Protein AF-A0A2N0QH46-F1 (afdb_monomer_lite)

Foldseek 3Di:
DADWDPVVVQQFFKWKDFPRDIAGDRGPVSVVVVCVVCVVVVGNDMDIDRPDGPDPPVPDDPLRVCVVVVVDPDSDDDPVVPDDDDDDDDDCVDPVNVVVVVVVVVVVVVVVPDDD

pLDDT: mean 77.18, std 13.07, range [41.28, 93.38]

Structure (mmCIF, N/CA/C/O backbone):
data_AF-A0A2N0QH46-F1
#
_entry.id   AF-A0A2N0QH46-F1
#
loop_
_atom_site.group_PDB
_atom_site.id
_atom_site.type_symbol
_atom_site.label_atom_id
_atom_site.label_alt_id
_atom_site.label_comp_id
_atom_site.label_asym_id
_atom_site.label_entity_id
_atom_site.label_seq_id
_atom_site.pdbx_PDB_ins_code
_atom_site.Cartn_x
_atom_site.Cartn_y
_atom_site.Cartn_z
_atom_site.occupancy
_atom_site.B_iso_or_equiv
_atom_site.auth_seq_id
_atom_site.auth_comp_id
_atom_site.auth_asym_id
_atom_site.auth_atom_id
_atom_site.pdbx_PDB_model_num
ATOM 1 N N . MET A 1 1 ? 17.276 -7.454 -22.228 1.00 41.28 1 MET A N 1
ATOM 2 C CA . MET A 1 1 ? 17.115 -6.523 -21.090 1.00 41.28 1 MET A CA 1
ATOM 3 C C . MET A 1 1 ? 15.893 -6.954 -20.296 1.00 41.28 1 MET A C 1
ATOM 5 O O . MET A 1 1 ? 14.842 -7.123 -20.900 1.00 41.28 1 MET A O 1
ATOM 9 N N . TYR A 1 2 ? 16.043 -7.204 -18.994 1.00 57.88 2 TYR A N 1
ATOM 10 C CA . TYR A 1 2 ? 14.919 -7.455 -18.086 1.00 57.88 2 TYR A CA 1
ATOM 11 C C . TYR A 1 2 ? 14.088 -6.173 -17.975 1.00 57.88 2 TYR A C 1
ATOM 13 O O . TYR A 1 2 ? 14.651 -5.111 -17.717 1.00 57.88 2 TYR A O 1
ATOM 21 N N . LYS A 1 3 ? 12.779 -6.264 -18.222 1.00 49.41 3 LYS A N 1
ATOM 22 C CA . LYS A 1 3 ? 11.838 -5.172 -17.976 1.00 49.41 3 LYS A CA 1
ATOM 23 C C . LYS A 1 3 ? 11.079 -5.541 -16.700 1.00 49.41 3 LYS A C 1
ATOM 25 O O . LYS A 1 3 ? 10.346 -6.528 -16.739 1.00 49.41 3 LYS A O 1
ATOM 30 N N . PRO A 1 4 ? 11.291 -4.825 -15.585 1.00 49.00 4 PRO A N 1
ATOM 31 C CA . PRO A 1 4 ? 10.524 -5.051 -14.371 1.00 49.00 4 PRO A CA 1
ATOM 32 C C . PRO A 1 4 ? 9.032 -4.895 -14.662 1.00 49.00 4 PRO A C 1
ATOM 34 O O . PRO A 1 4 ? 8.633 -4.062 -15.487 1.00 49.00 4 PRO A O 1
ATOM 37 N N . LEU A 1 5 ? 8.212 -5.689 -13.977 1.00 46.91 5 LEU A N 1
ATOM 38 C CA . LEU A 1 5 ? 6.767 -5.481 -13.948 1.00 46.91 5 LEU A CA 1
ATOM 39 C C . LEU A 1 5 ? 6.478 -4.032 -13.548 1.00 46.91 5 LEU A C 1
ATOM 41 O O . LEU A 1 5 ? 7.130 -3.498 -12.652 1.00 46.91 5 LEU A O 1
ATOM 45 N N . ALA A 1 6 ? 5.461 -3.414 -14.159 1.00 46.50 6 ALA A N 1
ATOM 46 C CA . ALA A 1 6 ? 5.045 -2.045 -13.831 1.00 46.50 6 ALA A CA 1
ATOM 47 C C . ALA A 1 6 ? 4.825 -1.839 -12.318 1.00 46.50 6 ALA A C 1
ATOM 49 O O . ALA A 1 6 ? 5.047 -0.752 -11.804 1.00 46.50 6 ALA A O 1
ATOM 50 N N . LEU A 1 7 ? 4.469 -2.911 -11.607 1.00 47.69 7 LEU A N 1
ATOM 51 C CA . LEU A 1 7 ? 4.223 -2.923 -10.172 1.00 47.69 7 LEU A CA 1
ATOM 52 C C . LEU A 1 7 ? 5.490 -2.974 -9.296 1.00 47.69 7 LEU A C 1
ATOM 54 O O . LEU A 1 7 ? 5.474 -2.482 -8.171 1.00 47.69 7 LEU A O 1
ATOM 58 N N . GLU A 1 8 ? 6.590 -3.538 -9.807 1.00 48.38 8 GLU A N 1
ATOM 59 C CA . GLU A 1 8 ? 7.892 -3.534 -9.122 1.00 48.38 8 GLU A CA 1
ATOM 60 C C . GLU A 1 8 ? 8.503 -2.116 -9.129 1.00 48.38 8 GLU A C 1
ATOM 62 O O . GLU A 1 8 ? 9.244 -1.757 -8.217 1.00 48.38 8 GLU A O 1
ATOM 67 N N . ASN A 1 9 ? 8.114 -1.269 -10.095 1.00 53.94 9 ASN A N 1
ATOM 68 C CA . ASN A 1 9 ? 8.601 0.112 -10.219 1.00 53.94 9 ASN A CA 1
ATOM 69 C C . ASN A 1 9 ? 8.100 1.053 -9.109 1.00 53.94 9 ASN A C 1
ATOM 71 O O . ASN A 1 9 ? 8.790 2.015 -8.784 1.00 53.94 9 ASN A O 1
ATOM 75 N N . ASP A 1 10 ? 6.957 0.750 -8.487 1.00 57.38 10 ASP A N 1
ATOM 76 C CA . ASP A 1 10 ? 6.396 1.537 -7.375 1.00 57.38 10 ASP A CA 1
ATOM 77 C C . ASP A 1 10 ? 6.661 0.888 -6.005 1.00 57.38 10 ASP A C 1
ATOM 79 O O . ASP A 1 10 ? 6.203 1.354 -4.960 1.00 57.38 10 ASP A O 1
ATOM 83 N N . GLY A 1 11 ? 7.437 -0.203 -6.013 1.00 61.50 11 GLY A N 1
ATOM 84 C CA . GLY A 1 11 ? 7.890 -0.952 -4.851 1.00 61.50 11 GLY A CA 1
ATOM 85 C C . GLY A 1 11 ? 6.775 -1.497 -3.956 1.00 61.50 11 GLY A C 1
ATOM 86 O O . GLY A 1 11 ? 6.964 -1.663 -2.752 1.00 61.50 11 GLY A O 1
ATOM 87 N N . ALA A 1 12 ? 5.619 -1.809 -4.536 1.00 69.44 12 ALA A N 1
ATOM 88 C CA . ALA A 1 12 ? 4.647 -2.676 -3.890 1.00 69.44 12 ALA A CA 1
ATOM 89 C C . ALA A 1 12 ? 5.094 -4.133 -4.073 1.00 69.44 12 ALA A C 1
ATOM 91 O O . ALA A 1 12 ? 5.234 -4.620 -5.196 1.00 69.44 12 ALA A O 1
ATOM 92 N N . VAL A 1 13 ? 5.317 -4.845 -2.969 1.00 75.62 13 VAL A N 1
ATOM 93 C CA . VAL A 1 13 ? 5.677 -6.264 -3.023 1.00 75.62 13 VAL A CA 1
ATOM 94 C C . VAL A 1 13 ? 4.402 -7.090 -2.933 1.00 75.62 13 VAL A C 1
ATOM 96 O O . VAL A 1 13 ? 3.748 -7.138 -1.892 1.00 75.62 13 VAL A O 1
ATOM 99 N N . LEU A 1 14 ? 4.046 -7.760 -4.030 1.00 82.31 14 LEU A N 1
ATOM 100 C CA . LEU A 1 14 ? 2.926 -8.695 -4.027 1.00 82.31 14 LEU A CA 1
ATOM 101 C C . LEU A 1 14 ? 3.364 -10.076 -3.557 1.00 82.31 14 LEU A C 1
ATOM 103 O O . LEU 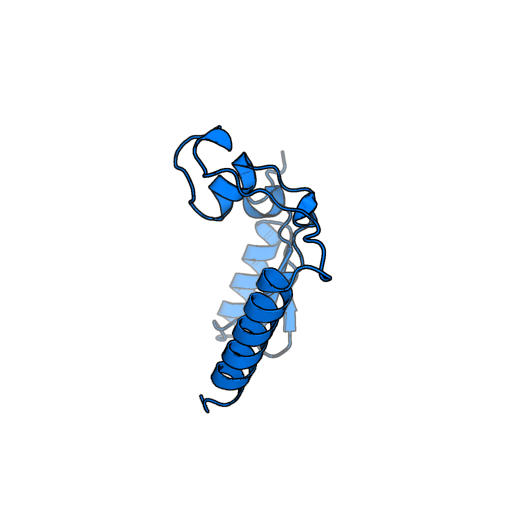A 1 14 ? 4.328 -10.660 -4.061 1.00 82.31 14 LEU A O 1
ATOM 107 N N . ASN A 1 15 ? 2.597 -10.635 -2.637 1.00 87.50 15 ASN A N 1
ATOM 108 C CA . ASN A 1 15 ? 2.665 -12.038 -2.271 1.00 87.50 15 ASN A CA 1
ATOM 109 C C . ASN A 1 15 ? 1.289 -12.660 -2.459 1.00 87.50 15 ASN A C 1
ATOM 111 O O . ASN A 1 15 ? 0.267 -11.993 -2.350 1.00 87.50 15 ASN A O 1
ATOM 115 N N . PHE A 1 16 ? 1.255 -13.945 -2.755 1.00 90.88 16 PHE A N 1
ATOM 116 C CA . PHE A 1 16 ? 0.030 -14.655 -3.081 1.00 90.88 16 PHE A CA 1
ATOM 117 C C . PHE A 1 16 ? -0.092 -15.870 -2.174 1.00 90.88 16 PHE A C 1
ATOM 119 O O . PHE A 1 16 ? 0.913 -16.443 -1.753 1.00 90.88 16 PHE A O 1
ATOM 126 N N . MET A 1 17 ? -1.319 -16.279 -1.877 1.00 91.88 17 MET A N 1
ATOM 127 C CA . MET A 1 17 ? -1.586 -17.506 -1.137 1.00 91.88 17 MET A CA 1
ATOM 128 C C . MET A 1 17 ? -2.737 -18.273 -1.758 1.00 91.88 17 MET A C 1
ATOM 130 O O . MET A 1 17 ? -3.757 -17.691 -2.114 1.00 91.88 17 MET A O 1
ATOM 134 N N . ASN A 1 18 ? -2.593 -19.588 -1.849 1.00 91.94 18 ASN A N 1
ATOM 135 C CA . ASN A 1 18 ? -3.631 -20.486 -2.336 1.00 91.94 18 ASN A CA 1
ATOM 136 C C . ASN A 1 18 ? -3.636 -21.738 -1.459 1.00 91.94 18 ASN A C 1
ATOM 138 O O . ASN A 1 18 ? -2.633 -22.437 -1.391 1.00 91.94 18 ASN A O 1
ATOM 142 N N . GLY A 1 19 ? -4.735 -21.992 -0.742 1.00 84.94 19 GLY A N 1
ATOM 143 C CA . GLY A 1 19 ? -4.881 -23.207 0.072 1.00 84.94 19 GLY A CA 1
ATOM 144 C C . GLY A 1 19 ? -3.828 -23.400 1.177 1.00 84.94 19 GLY A C 1
ATOM 145 O O . GLY A 1 19 ? -3.630 -24.524 1.615 1.00 84.94 19 GLY A O 1
ATOM 146 N N . GLY A 1 20 ? -3.147 -22.333 1.610 1.00 84.94 20 GLY A N 1
ATOM 147 C CA . GLY A 1 20 ? -2.045 -22.381 2.582 1.00 84.94 20 GLY A CA 1
ATOM 148 C C . GLY A 1 20 ? -0.645 -22.280 1.962 1.00 84.94 20 GLY A C 1
ATOM 149 O O . GLY A 1 20 ? 0.284 -21.850 2.645 1.00 84.94 20 GLY A O 1
ATOM 150 N N . ASP A 1 21 ? -0.500 -22.560 0.663 1.00 89.12 21 ASP A N 1
ATOM 151 C CA . ASP A 1 21 ? 0.755 -22.360 -0.068 1.00 89.12 21 ASP A CA 1
ATOM 152 C C . ASP A 1 21 ? 0.999 -20.864 -0.291 1.00 89.12 21 ASP A C 1
ATOM 154 O O . ASP A 1 21 ? 0.096 -20.159 -0.750 1.00 89.12 21 ASP A O 1
ATOM 158 N N . ARG A 1 22 ? 2.216 -20.378 -0.018 1.00 91.50 22 ARG A N 1
ATOM 159 C CA . ARG A 1 22 ? 2.629 -18.984 -0.264 1.00 91.50 22 ARG A CA 1
ATOM 160 C C . ARG A 1 22 ? 3.496 -18.890 -1.515 1.00 91.50 22 ARG A C 1
ATOM 162 O O . ARG A 1 22 ? 4.391 -19.705 -1.718 1.00 91.50 22 ARG A O 1
ATOM 169 N N . TYR A 1 23 ? 3.267 -17.853 -2.310 1.00 89.94 23 TYR A N 1
ATOM 170 C CA . TYR A 1 23 ? 4.003 -17.571 -3.536 1.00 89.94 23 TYR A CA 1
ATOM 171 C C . TYR A 1 23 ? 4.472 -16.117 -3.541 1.00 89.94 23 TYR A C 1
ATOM 173 O O . TYR A 1 23 ? 3.719 -15.202 -3.208 1.00 89.94 23 TYR A O 1
ATOM 181 N N . SER A 1 24 ? 5.710 -15.906 -3.972 1.00 88.06 24 SER A N 1
ATOM 182 C CA . SER A 1 24 ? 6.355 -14.591 -3.997 1.00 88.06 24 SER A CA 1
ATOM 183 C C . SER A 1 24 ? 7.012 -14.343 -5.359 1.00 88.06 24 SER A C 1
ATOM 185 O O . SER A 1 24 ? 8.230 -14.176 -5.429 1.00 88.06 24 SER A O 1
ATOM 187 N N . PRO A 1 25 ? 6.244 -14.368 -6.466 1.00 87.12 25 PRO A N 1
ATOM 188 C CA . PRO A 1 25 ? 6.801 -14.110 -7.782 1.00 87.12 25 PRO A CA 1
ATOM 189 C C . PRO A 1 25 ? 7.332 -12.675 -7.838 1.00 87.12 25 PRO A C 1
ATOM 191 O O . PRO A 1 25 ? 6.704 -11.739 -7.339 1.00 87.12 25 PRO A O 1
ATOM 194 N N . ARG A 1 26 ? 8.523 -12.517 -8.411 1.00 82.50 26 ARG A N 1
ATOM 195 C CA . ARG A 1 26 ? 9.185 -11.213 -8.604 1.00 82.50 26 ARG A CA 1
ATOM 196 C C . ARG A 1 26 ? 9.387 -10.878 -10.076 1.00 82.50 26 ARG A C 1
ATOM 198 O O . ARG A 1 26 ? 9.715 -9.758 -10.413 1.00 82.50 26 ARG A O 1
ATOM 205 N N . THR A 1 27 ? 9.155 -11.848 -10.957 1.00 80.12 27 THR A N 1
ATOM 206 C CA . THR A 1 27 ? 9.335 -11.712 -12.404 1.00 80.12 27 THR A CA 1
ATOM 207 C C . THR A 1 27 ? 8.121 -12.257 -13.153 1.00 80.12 27 THR A C 1
ATOM 209 O O . THR A 1 27 ? 7.465 -13.190 -12.676 1.00 80.12 27 THR A O 1
ATOM 212 N N . ASP A 1 28 ? 7.864 -11.749 -14.361 1.00 80.50 28 ASP A N 1
ATOM 213 C CA . ASP A 1 28 ? 6.793 -12.245 -15.240 1.00 80.50 28 ASP A CA 1
ATOM 214 C C . ASP A 1 28 ? 6.809 -13.774 -15.435 1.00 80.50 28 ASP A C 1
ATOM 216 O O . ASP A 1 28 ? 5.753 -14.403 -15.303 1.00 80.50 28 ASP A O 1
ATOM 220 N N . PRO A 1 29 ? 7.963 -14.428 -15.699 1.00 86.94 29 PRO A N 1
ATOM 221 C CA . PRO A 1 29 ? 8.014 -15.884 -15.788 1.00 86.94 29 PRO A CA 1
ATOM 222 C C . PRO A 1 29 ? 7.562 -16.571 -14.497 1.00 86.94 29 PRO A C 1
ATOM 224 O O . PRO A 1 29 ? 6.719 -17.462 -14.551 1.00 86.94 29 PRO A O 1
ATOM 227 N N . SER A 1 30 ? 8.054 -16.125 -13.336 1.00 86.38 30 SER A N 1
ATOM 228 C CA . SER A 1 30 ? 7.687 -16.722 -12.043 1.00 86.38 30 SER A CA 1
ATOM 229 C C . SER A 1 30 ? 6.197 -16.561 -11.722 1.00 86.38 30 SER A C 1
ATOM 231 O O . SER A 1 30 ? 5.570 -17.480 -11.196 1.00 86.38 30 SER A O 1
ATOM 233 N N . PHE A 1 31 ? 5.605 -15.424 -12.101 1.00 88.62 31 PHE A N 1
ATOM 234 C CA . PHE A 1 31 ? 4.175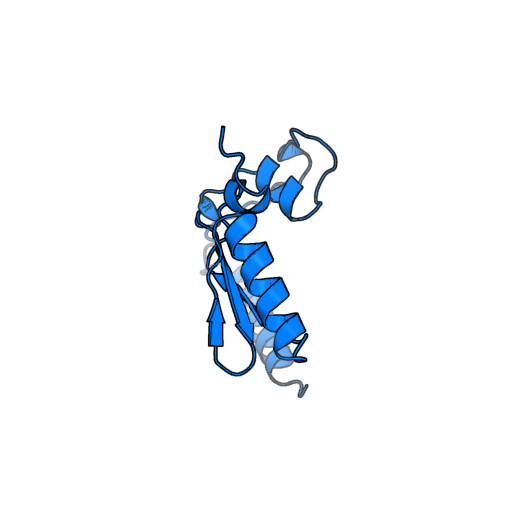 -15.180 -11.944 1.00 88.62 31 PHE A CA 1
ATOM 235 C C . PHE A 1 31 ? 3.346 -16.094 -12.853 1.00 88.62 31 PHE A C 1
ATOM 237 O O . PHE A 1 31 ? 2.380 -16.710 -12.404 1.00 88.62 31 PHE A O 1
ATOM 244 N N . ARG A 1 32 ? 3.757 -16.262 -14.116 1.00 91.69 32 ARG A N 1
ATOM 245 C CA . ARG A 1 32 ? 3.096 -17.181 -15.056 1.00 91.69 32 ARG A CA 1
ATOM 246 C C . ARG A 1 32 ? 3.162 -18.635 -14.592 1.00 91.69 32 ARG A C 1
ATOM 248 O O . ARG A 1 32 ? 2.165 -19.339 -14.727 1.00 91.69 32 ARG A O 1
ATOM 255 N N . GLU A 1 33 ? 4.294 -19.083 -14.054 1.00 92.44 33 GLU A N 1
ATOM 256 C CA . GLU A 1 33 ? 4.425 -20.440 -13.502 1.00 92.44 33 GLU A CA 1
ATOM 257 C C . GLU A 1 33 ? 3.505 -20.652 -12.291 1.00 92.44 33 GLU A C 1
ATOM 259 O O . GLU A 1 33 ? 2.821 -21.674 -12.208 1.00 92.44 33 GLU A O 1
ATOM 264 N N . MET A 1 34 ? 3.396 -19.657 -11.401 1.00 92.75 34 MET A N 1
ATOM 265 C CA . MET A 1 34 ? 2.422 -19.688 -10.306 1.00 92.75 34 MET A CA 1
ATOM 266 C C . MET A 1 34 ? 0.995 -19.845 -10.842 1.00 92.75 34 MET A C 1
ATOM 268 O O . MET A 1 34 ? 0.292 -20.763 -10.427 1.00 92.75 34 MET A O 1
ATOM 272 N N . LEU A 1 35 ? 0.574 -19.001 -11.791 1.00 92.31 35 LEU A N 1
ATOM 273 C CA . LEU A 1 35 ? -0.772 -19.070 -12.369 1.00 92.31 35 LEU A CA 1
ATOM 274 C C . LEU A 1 35 ? -1.056 -20.432 -13.016 1.00 92.31 35 LEU A C 1
ATOM 276 O O . LEU A 1 35 ? -2.131 -20.993 -12.802 1.00 92.31 35 LEU A O 1
ATOM 280 N N . ARG A 1 36 ? -0.092 -21.002 -13.755 1.00 93.38 36 ARG A N 1
ATOM 281 C CA . ARG A 1 36 ? -0.232 -22.357 -14.317 1.00 93.38 36 ARG A CA 1
ATOM 282 C C . ARG A 1 36 ? -0.419 -23.405 -13.224 1.00 93.38 36 ARG A C 1
ATO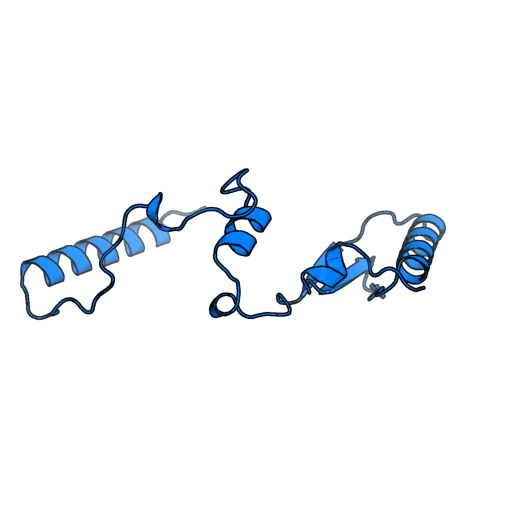M 284 O O . ARG A 1 36 ? -1.284 -24.260 -13.369 1.00 93.38 36 ARG A O 1
ATOM 291 N N . SER A 1 37 ? 0.333 -23.319 -12.126 1.00 91.00 37 SER A N 1
ATOM 292 C CA . SER A 1 37 ? 0.181 -24.226 -10.980 1.00 91.00 37 SER A CA 1
ATOM 293 C C . SER A 1 37 ? -1.231 -24.171 -10.384 1.00 91.00 37 SER A C 1
ATOM 295 O O . SER A 1 37 ? -1.824 -25.216 -10.116 1.00 91.00 37 SER A O 1
ATOM 297 N N . LEU A 1 38 ? -1.818 -22.975 -10.252 1.00 91.44 38 LEU A N 1
ATOM 298 C CA . LEU A 1 38 ? -3.185 -22.811 -9.734 1.00 91.44 38 LEU A CA 1
ATOM 299 C C . LEU A 1 38 ? -4.243 -23.451 -10.643 1.00 91.44 38 LEU A C 1
ATOM 301 O O . LEU A 1 38 ? -5.168 -24.104 -10.154 1.00 91.44 38 LEU A O 1
ATOM 305 N N . VAL A 1 39 ? -4.082 -23.294 -11.961 1.00 90.62 39 VAL A N 1
ATOM 306 C CA . VAL A 1 39 ? -4.960 -23.915 -12.964 1.00 90.62 39 VAL A CA 1
ATOM 307 C C . VAL A 1 39 ? -4.832 -25.438 -12.922 1.00 90.62 39 VAL A C 1
ATOM 309 O O . VAL A 1 39 ? -5.847 -26.126 -12.846 1.00 90.62 39 VAL A O 1
ATOM 312 N N . SER A 1 40 ? -3.608 -25.973 -12.883 1.00 90.25 40 SER A N 1
ATOM 313 C CA . SER A 1 40 ? -3.362 -27.422 -12.802 1.00 90.25 40 SER A CA 1
ATOM 314 C C . SER A 1 40 ? -3.913 -28.055 -11.521 1.00 90.25 40 SER A C 1
ATOM 316 O O . SER A 1 40 ? -4.357 -29.199 -11.543 1.00 90.25 40 SER A O 1
ATOM 318 N N . LYS A 1 41 ? -3.921 -27.314 -10.405 1.00 88.06 41 LYS A N 1
ATOM 319 C CA . LYS A 1 41 ? -4.515 -27.742 -9.126 1.00 88.06 41 LYS A CA 1
ATOM 320 C C . LYS A 1 41 ? -6.052 -27.635 -9.101 1.00 88.06 41 LYS A C 1
ATOM 322 O O . LYS A 1 41 ? -6.654 -27.980 -8.088 1.00 88.06 41 LYS A O 1
ATOM 327 N N . ASN A 1 42 ? -6.684 -27.135 -10.171 1.00 89.00 42 ASN A N 1
ATOM 328 C CA . ASN A 1 42 ? -8.113 -26.802 -10.239 1.00 89.00 42 ASN A CA 1
ATOM 329 C C . ASN A 1 42 ? -8.588 -25.923 -9.060 1.00 89.00 42 ASN A C 1
ATOM 331 O O . ASN A 1 42 ? -9.723 -26.032 -8.594 1.00 89.00 42 ASN A O 1
ATOM 335 N N . ASN A 1 43 ? -7.704 -25.052 -8.558 1.00 85.38 43 ASN A N 1
ATOM 336 C CA . ASN A 1 43 ? -7.989 -24.150 -7.445 1.00 85.38 43 ASN A CA 1
ATOM 337 C C . ASN A 1 43 ? -7.679 -22.703 -7.854 1.00 85.38 43 ASN A C 1
ATOM 339 O O . ASN A 1 43 ? -6.629 -22.168 -7.495 1.00 85.38 43 ASN A O 1
ATOM 343 N N . PRO A 1 44 ? -8.575 -22.043 -8.608 1.00 82.88 44 PRO A N 1
ATOM 344 C CA . PRO A 1 44 ? -8.314 -20.719 -9.172 1.00 82.88 44 PRO A CA 1
ATOM 345 C C . PRO A 1 44 ? -8.408 -19.576 -8.146 1.00 82.88 44 PRO A C 1
ATOM 347 O O . PRO A 1 44 ? -8.191 -18.421 -8.502 1.00 82.88 44 PRO A O 1
ATOM 350 N N . LYS A 1 45 ? -8.749 -19.859 -6.881 1.00 90.38 45 LYS A N 1
ATOM 351 C CA . LYS A 1 45 ? -8.921 -18.837 -5.841 1.00 90.38 45 LYS A CA 1
ATOM 352 C C . LYS A 1 45 ? -7.618 -18.609 -5.089 1.00 90.38 45 LYS A C 1
ATOM 354 O O . LYS A 1 45 ? -7.110 -19.519 -4.445 1.00 90.38 45 LYS A O 1
ATOM 359 N N . PHE A 1 46 ? -7.099 -17.393 -5.109 1.00 91.69 46 PHE A N 1
ATOM 360 C CA . PHE A 1 46 ? -5.921 -17.018 -4.334 1.00 91.69 46 PHE A CA 1
ATOM 361 C C . PHE A 1 46 ? -6.136 -15.675 -3.639 1.00 91.69 46 PHE A C 1
ATOM 363 O O . PHE A 1 46 ? -6.903 -14.833 -4.100 1.00 91.69 46 PHE A O 1
ATOM 370 N N . THR A 1 47 ? -5.440 -15.485 -2.527 1.00 91.00 47 THR A N 1
ATOM 371 C CA . THR A 1 47 ? -5.386 -14.228 -1.782 1.00 91.00 47 THR A CA 1
ATOM 372 C C . THR A 1 47 ? -4.130 -13.476 -2.185 1.00 91.00 47 THR A C 1
ATOM 374 O O . THR A 1 47 ? -3.062 -14.081 -2.265 1.00 91.00 47 THR A O 1
ATOM 377 N N . VAL A 1 48 ? -4.242 -12.169 -2.412 1.00 88.69 48 VAL A N 1
ATOM 378 C CA . VAL A 1 48 ? -3.095 -11.287 -2.661 1.00 88.69 48 VAL A CA 1
ATOM 379 C C . VAL A 1 48 ? -2.804 -10.486 -1.397 1.00 88.69 48 VAL A C 1
ATOM 381 O O . VAL A 1 48 ? -3.694 -9.852 -0.838 1.00 88.69 48 VAL A O 1
ATOM 384 N N . PHE A 1 49 ? -1.552 -10.511 -0.962 1.00 84.56 49 PHE A N 1
ATOM 385 C CA . PHE A 1 49 ? -1.001 -9.665 0.083 1.00 84.56 49 PHE A CA 1
ATOM 386 C C . PHE A 1 49 ? -0.149 -8.598 -0.578 1.00 84.56 49 PHE A C 1
ATOM 388 O O . PHE A 1 49 ? 0.800 -8.906 -1.299 1.00 84.56 49 PHE A O 1
ATOM 395 N N . ILE A 1 50 ? -0.484 -7.349 -0.303 1.00 78.56 50 ILE A N 1
ATOM 396 C CA . ILE A 1 50 ? 0.354 -6.213 -0.651 1.00 78.56 50 ILE A CA 1
ATOM 397 C C . ILE A 1 50 ? 1.191 -5.955 0.595 1.00 78.56 50 ILE A C 1
ATOM 399 O O . ILE A 1 50 ? 0.704 -5.384 1.571 1.00 78.56 50 ILE A O 1
ATOM 403 N N . GLU A 1 51 ? 2.410 -6.487 0.612 1.00 69.19 51 GLU A N 1
ATOM 404 C CA . GLU A 1 51 ? 3.345 -6.171 1.685 1.00 69.19 51 GLU A CA 1
ATOM 405 C C . GLU A 1 51 ? 3.836 -4.735 1.499 1.00 69.19 51 GLU A C 1
ATOM 407 O O . GLU A 1 51 ? 3.960 -4.256 0.369 1.00 69.19 51 GLU A O 1
ATOM 412 N N . THR A 1 52 ? 4.008 -4.072 2.646 1.00 61.25 52 THR A N 1
ATOM 413 C CA . THR A 1 52 ? 4.288 -2.652 2.885 1.00 61.25 52 THR A CA 1
ATOM 414 C C . THR A 1 52 ? 4.880 -1.929 1.674 1.00 61.25 52 THR A C 1
ATOM 416 O O . THR A 1 52 ? 5.865 -2.425 1.123 1.00 61.25 52 THR A O 1
ATOM 419 N N . PRO A 1 53 ? 4.361 -0.743 1.289 1.00 58.38 53 PRO A N 1
ATOM 420 C CA . PRO A 1 53 ? 4.999 0.049 0.245 1.00 58.38 53 PRO A CA 1
ATOM 421 C C . PRO A 1 53 ? 6.491 0.174 0.566 1.00 58.38 53 PRO A C 1
ATOM 423 O O . PRO A 1 53 ? 6.850 0.501 1.700 1.00 58.38 53 PRO A O 1
ATOM 426 N N . SER A 1 54 ? 7.347 -0.100 -0.421 1.00 60.47 54 SER A N 1
ATO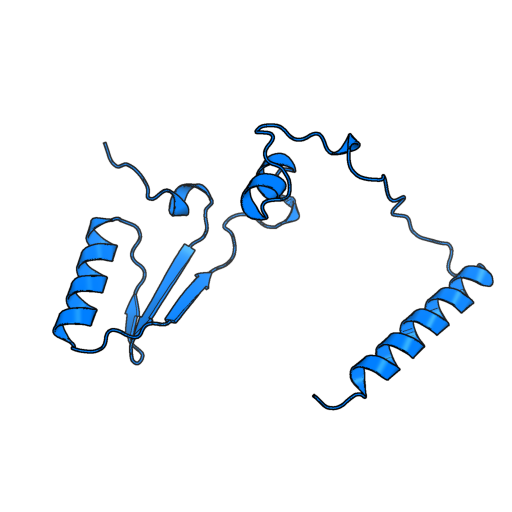M 427 C CA . SER A 1 54 ? 8.821 -0.006 -0.357 1.00 60.47 54 SER A CA 1
ATOM 428 C C . SER A 1 54 ? 9.333 1.265 0.316 1.00 60.47 54 SER A C 1
ATOM 430 O O . SER A 1 54 ? 10.471 1.335 0.780 1.00 60.47 54 SER A O 1
ATOM 432 N N . LYS A 1 55 ? 8.479 2.284 0.338 1.00 65.00 55 LYS A N 1
ATOM 433 C CA . LYS A 1 55 ? 8.725 3.619 0.810 1.00 65.00 55 LYS A CA 1
ATOM 434 C C . LYS A 1 55 ? 7.638 4.005 1.828 1.00 65.00 55 LYS A C 1
ATOM 436 O O . LYS A 1 55 ? 6.448 3.914 1.506 1.00 65.00 55 LYS A O 1
ATOM 441 N N . PRO A 1 56 ? 8.005 4.462 3.041 1.00 70.88 56 PRO A N 1
ATOM 442 C CA . PRO A 1 56 ? 7.036 4.990 3.998 1.00 70.88 56 PRO A CA 1
ATOM 443 C C . PRO A 1 56 ? 6.280 6.177 3.391 1.00 70.88 56 PRO A C 1
ATOM 445 O O . PRO A 1 56 ? 6.831 6.898 2.562 1.00 70.88 56 PRO A O 1
ATOM 448 N N . PHE A 1 57 ? 5.028 6.400 3.809 1.00 67.44 57 PHE A N 1
ATOM 449 C CA . PHE A 1 57 ? 4.148 7.426 3.222 1.00 67.44 57 PHE A CA 1
ATOM 450 C C . PHE A 1 57 ? 4.807 8.815 3.138 1.00 67.44 57 PHE A C 1
ATOM 452 O O . PHE A 1 57 ? 4.693 9.495 2.126 1.00 67.44 57 PHE A O 1
ATOM 459 N N . ASN A 1 58 ? 5.584 9.192 4.159 1.00 74.56 58 ASN A N 1
ATOM 460 C CA . ASN A 1 58 ? 6.314 10.466 4.223 1.00 74.56 58 ASN A CA 1
ATOM 461 C C . ASN A 1 58 ? 7.347 10.682 3.106 1.00 74.56 58 ASN A C 1
ATOM 463 O O . ASN A 1 58 ? 7.857 11.784 2.941 1.00 74.56 58 ASN A O 1
ATOM 467 N N . SER A 1 59 ? 7.706 9.622 2.395 1.00 77.25 59 SER A N 1
ATOM 468 C CA . SER A 1 59 ? 8.761 9.643 1.401 1.00 77.25 59 SER A CA 1
ATOM 469 C C . SER A 1 59 ? 8.183 9.679 -0.020 1.00 77.25 59 SER A C 1
ATOM 471 O O . SER A 1 59 ? 8.936 9.848 -0.979 1.00 77.25 59 SER A O 1
ATOM 473 N N . TRP A 1 60 ? 6.865 9.555 -0.189 1.00 78.81 60 TRP A N 1
ATOM 474 C CA . TRP A 1 60 ? 6.190 9.731 -1.476 1.00 78.81 60 TRP A CA 1
ATOM 475 C C . TRP A 1 60 ? 6.102 11.215 -1.835 1.00 78.81 60 TRP A C 1
ATOM 477 O O . TRP A 1 60 ? 5.816 12.055 -0.985 1.00 78.81 60 TRP A O 1
ATOM 487 N N . THR A 1 61 ? 6.361 11.546 -3.100 1.00 85.62 61 THR A N 1
ATOM 488 C CA . THR A 1 61 ? 6.175 12.910 -3.601 1.00 85.62 61 THR A CA 1
ATOM 489 C C . THR A 1 61 ? 4.702 13.150 -3.908 1.00 85.62 61 THR A C 1
ATOM 491 O O . THR A 1 61 ? 3.965 12.223 -4.245 1.00 85.62 61 THR A O 1
ATOM 494 N N . PHE A 1 62 ? 4.272 14.406 -3.821 1.00 84.94 62 PHE A N 1
ATOM 495 C CA . PHE A 1 62 ? 2.885 14.785 -4.077 1.00 84.94 62 PHE A CA 1
ATOM 496 C C . PHE A 1 62 ? 2.355 14.338 -5.461 1.00 84.94 62 PHE A C 1
ATOM 498 O O . PHE A 1 62 ? 1.283 13.729 -5.489 1.00 84.94 62 PHE A O 1
ATOM 505 N N . PRO A 1 63 ? 3.100 14.495 -6.580 1.00 87.00 63 PRO A N 1
ATOM 506 C CA . PRO A 1 63 ? 2.691 13.946 -7.877 1.00 87.00 63 PRO A CA 1
ATOM 507 C C . PRO A 1 63 ? 2.413 12.444 -7.844 1.00 87.00 63 PRO A C 1
ATOM 509 O O . PRO A 1 63 ? 1.402 11.983 -8.363 1.00 87.00 63 PRO A O 1
ATOM 512 N N . LYS A 1 64 ? 3.264 11.675 -7.155 1.00 80.19 64 LYS A N 1
ATOM 513 C CA . LYS A 1 64 ? 3.112 10.223 -7.094 1.00 80.19 64 LYS A CA 1
ATOM 514 C C . LYS A 1 64 ? 1.913 9.796 -6.247 1.00 80.19 64 LYS A C 1
ATOM 516 O O . LYS A 1 64 ? 1.258 8.808 -6.560 1.00 80.19 64 LYS A O 1
ATOM 521 N N . VAL A 1 65 ? 1.592 10.552 -5.195 1.00 81.00 65 VAL A N 1
ATOM 522 C CA . VAL A 1 65 ? 0.351 10.354 -4.429 1.00 81.00 65 VAL A CA 1
ATOM 523 C C . VAL A 1 65 ? -0.868 10.645 -5.309 1.00 81.00 65 VAL A C 1
ATOM 525 O O . VAL A 1 65 ? -1.824 9.875 -5.290 1.00 81.00 65 VAL A O 1
ATOM 528 N N . CYS A 1 66 ? -0.835 11.707 -6.114 1.00 83.94 66 CYS A N 1
ATOM 529 C CA . CYS A 1 66 ? -1.939 12.019 -7.019 1.00 83.94 66 CYS A CA 1
ATOM 530 C C . CYS A 1 66 ? -2.165 10.923 -8.065 1.00 83.94 66 CYS A C 1
ATOM 532 O O . CYS A 1 66 ? -3.309 10.529 -8.271 1.00 83.94 66 CYS A O 1
ATOM 534 N N . GLU A 1 67 ? -1.090 10.392 -8.650 1.00 79.75 67 GLU A N 1
ATOM 535 C CA . GLU A 1 67 ? -1.132 9.271 -9.596 1.00 79.75 67 GLU A CA 1
ATOM 536 C C . GLU A 1 67 ? -1.734 8.008 -8.956 1.00 79.75 67 GLU A C 1
ATOM 538 O O . GLU A 1 67 ? -2.658 7.411 -9.504 1.00 79.75 67 GLU A O 1
ATOM 543 N N . LEU A 1 68 ? -1.258 7.621 -7.766 1.00 77.38 68 LEU A N 1
ATOM 544 C CA . LEU A 1 68 ? -1.698 6.395 -7.087 1.00 77.38 68 LEU A CA 1
ATOM 545 C C . LEU A 1 68 ? -3.179 6.397 -6.704 1.00 77.38 68 LEU A C 1
ATOM 547 O O . LEU A 1 68 ? -3.829 5.353 -6.748 1.00 77.38 68 LEU A O 1
ATOM 551 N N . TYR A 1 69 ? -3.687 7.547 -6.264 1.00 80.06 69 TYR A N 1
ATOM 552 C CA . TYR A 1 69 ? -5.052 7.676 -5.752 1.00 80.06 69 TYR A CA 1
ATOM 553 C C . TYR A 1 69 ? -6.014 8.309 -6.765 1.00 80.06 69 TYR A C 1
ATOM 555 O O . TYR A 1 69 ? -7.173 8.538 -6.423 1.00 80.06 69 TYR A O 1
ATOM 563 N N . GLY A 1 70 ? -5.558 8.596 -7.989 1.00 83.56 70 GLY A N 1
ATOM 564 C CA . GLY A 1 70 ? -6.370 9.249 -9.018 1.00 83.56 70 GLY A CA 1
ATOM 565 C C . GLY A 1 70 ? -6.872 10.631 -8.591 1.00 83.56 70 GLY A C 1
ATOM 566 O O . GLY A 1 70 ? -8.020 10.977 -8.853 1.00 83.56 70 GLY A O 1
ATOM 567 N N . LEU A 1 71 ? -6.042 11.402 -7.877 1.00 83.06 71 LEU A N 1
ATOM 568 C CA . LEU A 1 71 ? -6.411 12.739 -7.383 1.00 83.06 71 LEU A CA 1
ATOM 569 C C . LEU A 1 71 ? -6.280 13.820 -8.462 1.00 83.06 71 LEU A C 1
ATOM 571 O O . LEU A 1 71 ? -6.808 14.918 -8.298 1.00 83.06 71 LEU A O 1
ATOM 575 N N . SER A 1 72 ? -5.525 13.549 -9.528 1.00 83.44 72 SER A N 1
ATOM 576 C CA . SER A 1 72 ? -5.294 14.486 -10.625 1.00 83.44 72 SER A CA 1
ATOM 577 C C . SER A 1 72 ? -4.898 13.751 -11.905 1.00 83.44 72 SER A C 1
ATOM 579 O O . SER A 1 72 ? -4.162 12.769 -11.838 1.00 83.44 72 SER A O 1
ATOM 581 N N . ASP A 1 73 ? -5.347 14.267 -13.050 1.00 84.56 73 ASP A N 1
ATOM 582 C CA . ASP A 1 73 ? -4.926 13.828 -14.389 1.00 84.56 73 ASP A CA 1
ATOM 583 C C . ASP A 1 73 ? -3.660 14.562 -14.886 1.00 84.56 73 ASP A C 1
ATOM 585 O O . ASP A 1 73 ? -3.125 14.243 -15.948 1.00 84.56 73 ASP A O 1
ATOM 589 N N . ASP A 1 74 ? -3.183 15.569 -14.143 1.00 84.31 74 ASP A N 1
ATOM 590 C CA . ASP A 1 74 ? -1.967 16.316 -14.470 1.00 84.31 74 ASP A CA 1
ATOM 591 C C . ASP A 1 74 ? -0.724 15.463 -14.141 1.00 84.31 74 ASP A C 1
ATOM 593 O O . ASP A 1 74 ? -0.607 14.984 -13.009 1.00 84.31 74 ASP A O 1
ATOM 597 N N . PRO A 1 75 ? 0.232 15.274 -15.074 1.00 79.31 75 PRO A N 1
ATOM 598 C CA . PRO A 1 75 ? 1.486 14.572 -14.790 1.00 79.31 75 PRO A CA 1
ATOM 599 C C . PRO A 1 75 ? 2.370 15.268 -13.739 1.00 79.31 75 PRO A C 1
ATOM 601 O O . PRO A 1 75 ? 3.264 14.632 -13.176 1.00 79.31 75 PRO A O 1
ATOM 604 N N . ASN A 1 76 ? 2.159 16.559 -13.470 1.00 84.38 76 ASN A N 1
ATOM 605 C CA . ASN A 1 76 ? 2.868 17.321 -12.446 1.00 84.38 76 ASN A CA 1
ATOM 606 C C . ASN A 1 76 ? 1.906 18.244 -11.672 1.00 84.38 76 ASN A C 1
ATOM 608 O O . ASN A 1 76 ? 1.970 19.470 -11.812 1.00 84.38 76 ASN A O 1
ATOM 612 N N . PRO A 1 77 ? 1.025 17.676 -10.829 1.00 87.75 77 PRO A N 1
ATOM 613 C CA . PRO A 1 77 ? 0.018 18.450 -10.127 1.00 87.75 77 PRO A CA 1
ATOM 614 C C . PRO A 1 77 ? 0.678 19.364 -9.093 1.00 87.75 77 PRO A C 1
ATOM 616 O O . PRO A 1 77 ? 1.542 18.939 -8.319 1.00 87.75 77 PRO A O 1
ATOM 619 N N . SER A 1 78 ? 0.237 20.623 -9.044 1.00 86.75 78 SER A N 1
ATOM 620 C CA . SER A 1 78 ? 0.642 21.540 -7.978 1.00 86.75 78 SER A CA 1
ATOM 621 C C . SER A 1 78 ? -0.178 21.300 -6.711 1.00 86.75 78 SER A C 1
ATOM 623 O O . SER A 1 78 ? -1.406 21.193 -6.754 1.00 86.75 78 SER A O 1
ATOM 625 N N . ILE A 1 79 ? 0.503 21.274 -5.563 1.00 84.38 79 ILE A N 1
ATOM 626 C CA . ILE A 1 79 ? -0.150 21.211 -4.251 1.00 84.38 79 ILE A CA 1
ATOM 627 C C . ILE A 1 79 ? -0.934 22.494 -3.938 1.00 84.38 79 ILE A C 1
ATOM 629 O O . ILE A 1 79 ? -1.870 22.452 -3.145 1.00 84.38 79 ILE A O 1
ATOM 633 N N . ASP A 1 80 ? -0.618 23.605 -4.610 1.00 85.06 80 ASP A N 1
ATOM 634 C CA . ASP A 1 80 ? -1.245 24.915 -4.385 1.00 85.06 80 ASP A CA 1
ATOM 635 C C . ASP A 1 80 ? -2.723 24.960 -4.800 1.00 85.06 80 ASP A C 1
ATOM 637 O O . ASP A 1 80 ? -3.460 25.858 -4.398 1.00 85.06 80 ASP A O 1
ATOM 641 N N . VAL A 1 81 ? -3.177 23.987 -5.599 1.00 83.62 81 VAL A N 1
ATOM 642 C CA . VAL A 1 81 ? -4.596 23.834 -5.963 1.00 83.62 81 VAL A CA 1
ATOM 643 C C . VAL A 1 81 ? -5.428 23.379 -4.757 1.00 83.62 81 VAL A C 1
ATOM 645 O O . VAL A 1 81 ? -6.641 23.594 -4.713 1.00 83.62 81 VAL A O 1
ATOM 648 N N . TYR A 1 82 ? -4.789 22.769 -3.757 1.00 78.88 82 TYR A N 1
ATOM 649 C CA . TYR A 1 82 ? -5.454 22.290 -2.556 1.00 78.88 82 TYR A CA 1
ATOM 650 C C . TYR A 1 82 ? -5.452 23.369 -1.468 1.00 78.88 82 TYR A C 1
ATOM 652 O O . TYR A 1 82 ? -4.459 24.076 -1.286 1.00 78.88 82 TYR A O 1
ATOM 660 N N . PRO A 1 83 ? -6.551 23.503 -0.703 1.00 79.75 83 PRO A N 1
ATOM 661 C CA . PRO A 1 83 ? -6.608 24.469 0.382 1.00 79.75 83 PRO A CA 1
ATOM 662 C C . PRO A 1 83 ? -5.496 24.196 1.398 1.00 79.75 83 PRO A C 1
ATOM 664 O O . PRO A 1 83 ? -5.336 23.080 1.896 1.00 79.75 83 PRO A O 1
ATOM 667 N N . VAL A 1 84 ? -4.737 25.241 1.728 1.00 79.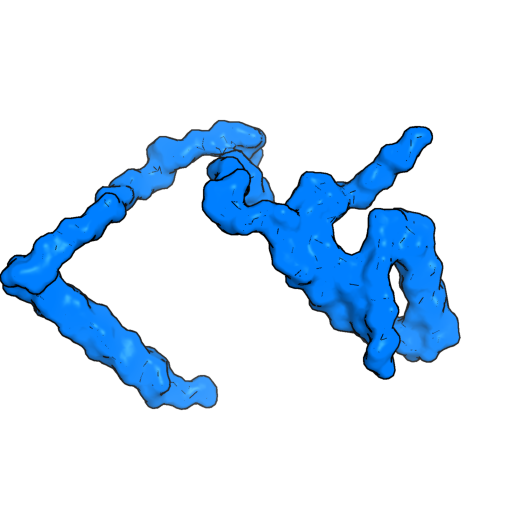25 84 VAL A N 1
ATOM 668 C CA . VAL A 1 84 ? -3.682 25.162 2.737 1.00 79.25 84 VAL A CA 1
ATOM 669 C C . VAL A 1 84 ? -4.325 25.087 4.115 1.00 79.25 84 VAL A C 1
ATOM 671 O O . VAL A 1 84 ? -4.935 26.044 4.596 1.00 79.25 84 VAL A O 1
ATOM 674 N N . PHE A 1 85 ? -4.153 23.952 4.782 1.00 76.31 85 PHE A N 1
ATOM 675 C CA . PHE A 1 85 ? -4.514 23.813 6.184 1.00 76.31 85 PHE A CA 1
ATOM 676 C C . PHE A 1 85 ? -3.330 24.224 7.050 1.00 76.31 85 PHE A C 1
ATOM 678 O O . PHE A 1 85 ? -2.235 23.673 6.944 1.00 76.31 85 PHE A O 1
ATOM 685 N N . GLN A 1 86 ? -3.554 25.173 7.954 1.00 71.31 86 GLN A N 1
ATOM 686 C CA . GLN A 1 86 ? -2.581 25.467 8.997 1.00 71.31 86 GLN A CA 1
ATOM 687 C C . GLN A 1 86 ? -2.587 24.319 10.009 1.00 71.31 86 GLN A C 1
ATOM 689 O O . GLN A 1 86 ? -3.455 24.233 10.877 1.00 71.31 86 GLN A O 1
ATOM 694 N N . CYS A 1 87 ? -1.616 23.417 9.887 1.00 64.31 87 CYS A N 1
ATOM 695 C CA . CYS A 1 87 ? -1.324 22.435 10.920 1.00 64.31 87 CYS A CA 1
ATOM 696 C C . CYS A 1 87 ? -0.401 23.080 11.959 1.00 64.31 87 CYS A C 1
ATOM 698 O O . CYS A 1 87 ? 0.690 23.542 11.633 1.00 64.31 87 CYS A O 1
ATOM 700 N N . GLY A 1 88 ? -0.829 23.117 13.218 1.00 70.50 88 GLY A N 1
ATOM 701 C CA . GLY A 1 88 ? -0.042 23.678 14.310 1.00 70.50 88 GLY A CA 1
ATOM 702 C C . GLY A 1 88 ? -0.496 23.152 15.665 1.00 70.50 88 GLY A C 1
ATOM 703 O O . GLY A 1 88 ? -1.610 22.650 15.816 1.00 70.50 88 GLY A O 1
ATOM 704 N N . CYS A 1 89 ? 0.370 23.272 16.671 1.00 65.06 89 CYS A N 1
ATOM 705 C CA . CYS A 1 89 ? -0.007 22.989 18.052 1.00 65.06 89 CYS A CA 1
ATOM 706 C C . CYS A 1 89 ? -0.877 24.130 18.583 1.00 65.06 89 CYS A C 1
ATOM 708 O O . CYS A 1 89 ? -0.377 25.196 18.940 1.00 65.06 89 CYS A O 1
ATOM 710 N N . ALA A 1 90 ? -2.186 23.901 18.655 1.00 69.19 90 ALA A N 1
ATOM 711 C CA . ALA A 1 90 ? -3.083 24.815 19.344 1.00 69.19 90 ALA A CA 1
ATOM 712 C C . ALA A 1 90 ? -2.781 24.813 20.851 1.00 69.19 90 ALA A C 1
ATOM 714 O O . ALA A 1 90 ? -2.602 23.758 21.469 1.00 69.19 90 ALA A O 1
ATOM 715 N N . ASN A 1 91 ? -2.744 25.998 21.465 1.00 71.56 91 ASN A N 1
ATOM 716 C CA . ASN A 1 91 ? -2.557 26.111 22.904 1.00 71.56 91 ASN A CA 1
ATOM 717 C C . ASN A 1 91 ? -3.780 25.530 23.626 1.00 71.56 91 ASN A C 1
ATOM 719 O O . ASN A 1 91 ? -4.853 26.131 23.674 1.00 71.56 91 ASN A O 1
ATOM 723 N N . THR A 1 92 ? -3.602 24.367 24.249 1.00 67.38 92 THR A N 1
ATOM 724 C CA . THR A 1 92 ? -4.681 23.641 24.931 1.00 67.38 92 THR A CA 1
ATOM 725 C C . THR A 1 92 ? -5.239 24.366 26.156 1.00 67.38 92 THR A C 1
ATOM 727 O O . THR A 1 92 ? -6.249 23.939 26.721 1.00 67.38 92 THR A O 1
ATOM 730 N N . LYS A 1 93 ? -4.607 25.466 26.586 1.00 75.50 93 LYS A N 1
ATOM 731 C CA . LYS A 1 93 ? -5.104 26.328 27.663 1.00 75.50 93 LYS A CA 1
ATOM 732 C C . LYS A 1 93 ? -6.259 27.223 27.208 1.00 75.50 93 LYS A C 1
ATOM 734 O O . LYS A 1 93 ? -7.024 27.670 28.061 1.00 75.50 93 LYS A O 1
ATOM 739 N N . GLU A 1 94 ? -6.432 27.434 25.904 1.00 80.00 94 GLU A N 1
ATOM 740 C CA . GLU A 1 94 ? -7.521 28.247 25.368 1.00 80.00 94 GLU A CA 1
ATOM 741 C C . GLU A 1 94 ? -8.880 27.548 25.547 1.00 80.00 94 GLU A C 1
ATOM 743 O O . GLU A 1 94 ? -9.072 26.379 25.194 1.00 80.00 94 GLU A O 1
ATOM 748 N N . LYS A 1 95 ? -9.856 28.271 26.111 1.00 82.62 95 LYS A N 1
ATOM 749 C CA . LYS A 1 95 ? -11.179 27.725 26.458 1.00 82.62 95 LYS A CA 1
ATOM 750 C C . LYS A 1 95 ? -11.909 27.154 25.236 1.00 82.62 95 LYS A C 1
ATOM 752 O O . LYS A 1 95 ? -12.467 26.061 25.318 1.00 82.62 95 LYS A O 1
ATOM 757 N N . LYS A 1 96 ? -11.837 27.858 24.101 1.00 80.75 96 LYS A N 1
ATOM 758 C CA . LYS A 1 96 ? -12.459 27.464 22.827 1.00 80.75 96 LYS A CA 1
ATOM 759 C C . LYS A 1 96 ? -11.930 26.116 22.326 1.00 80.75 96 LYS A C 1
ATOM 761 O O . LYS A 1 96 ? -12.704 25.272 21.881 1.00 80.75 96 LYS A O 1
ATOM 766 N N . TYR A 1 97 ? -10.628 25.881 22.475 1.00 77.75 97 TYR A N 1
ATOM 767 C CA . TYR A 1 97 ? -9.992 24.636 22.056 1.00 77.75 97 TYR A CA 1
ATOM 768 C C . TYR A 1 97 ? -10.351 23.456 22.967 1.00 77.75 97 TYR A C 1
ATOM 770 O O . TYR A 1 97 ? -10.673 22.374 22.477 1.00 77.75 97 TYR A O 1
ATOM 778 N N . LYS A 1 98 ? -10.386 23.662 24.293 1.00 80.25 98 LYS A N 1
ATOM 779 C CA . LYS A 1 98 ? -10.857 22.626 25.235 1.00 80.25 98 LYS A CA 1
ATOM 780 C C . LYS A 1 98 ? -12.281 22.176 24.921 1.00 80.25 98 LYS A C 1
ATOM 782 O O . LYS A 1 98 ? -12.593 20.994 25.047 1.00 80.25 98 LYS A O 1
ATOM 787 N N . GLU A 1 99 ? -13.143 23.107 24.530 1.00 85.44 99 GLU A N 1
ATOM 788 C CA . GLU A 1 99 ? -14.526 22.803 24.178 1.00 85.44 99 GLU A CA 1
ATOM 789 C C . GLU A 1 99 ? -14.633 22.038 22.852 1.00 85.44 99 GLU A C 1
ATOM 791 O O . GLU A 1 99 ? -15.348 21.037 22.783 1.00 85.44 99 GLU A O 1
ATOM 796 N N . ALA A 1 100 ? -13.857 22.431 21.837 1.00 82.69 100 ALA A N 1
ATOM 797 C CA . ALA A 1 100 ? -13.760 21.702 20.572 1.00 82.69 100 ALA A CA 1
ATOM 798 C C . ALA A 1 100 ? -13.231 20.267 20.762 1.00 82.69 100 ALA A C 1
ATOM 800 O O . ALA A 1 100 ? -13.831 19.320 20.256 1.00 82.69 100 ALA A O 1
ATOM 801 N N . LEU A 1 101 ? -12.173 20.084 21.563 1.00 81.81 101 LEU A N 1
ATOM 802 C CA . LEU A 1 101 ? -11.638 18.760 21.901 1.00 81.81 101 LEU A CA 1
ATOM 803 C C . LEU A 1 101 ? -12.659 17.883 22.630 1.00 81.81 101 LEU A C 1
ATOM 805 O O . LEU A 1 101 ? -12.788 16.700 22.321 1.00 81.81 101 LEU A O 1
ATOM 809 N N . ARG A 1 102 ? -13.401 18.445 23.594 1.00 85.19 102 ARG A N 1
ATOM 810 C CA . ARG A 1 102 ? -14.457 17.704 24.302 1.00 85.19 102 ARG A CA 1
ATOM 811 C C . ARG A 1 102 ? -15.547 17.238 23.344 1.00 85.19 102 ARG A C 1
ATOM 813 O O . ARG A 1 102 ? -15.931 16.075 23.419 1.00 85.19 102 ARG A O 1
ATOM 820 N N . LYS A 1 103 ? -16.000 18.107 22.432 1.00 87.38 103 LYS A N 1
ATOM 821 C CA . LYS A 1 103 ? -16.980 17.744 21.394 1.00 87.38 103 LYS A CA 1
ATOM 822 C C . LYS A 1 103 ? -16.452 16.629 20.491 1.00 87.38 103 LYS A C 1
ATOM 824 O O . LYS A 1 103 ? -17.156 15.647 20.281 1.00 87.38 103 LYS A O 1
ATOM 829 N N . LEU A 1 104 ? -15.204 16.731 20.031 1.00 83.56 104 LEU A N 1
ATOM 830 C CA . LEU A 1 104 ? -14.572 15.703 19.199 1.00 83.56 104 LEU A CA 1
ATOM 831 C C . LEU A 1 104 ? -14.531 14.340 19.911 1.00 83.56 104 LEU A C 1
ATOM 833 O O . LEU A 1 104 ? -14.982 13.342 19.355 1.00 83.56 104 LEU A O 1
ATOM 837 N N . LEU A 1 105 ? -14.055 14.307 21.160 1.00 86.00 105 LEU A N 1
ATOM 838 C CA . LEU A 1 105 ? -13.957 13.081 21.962 1.00 86.00 105 LEU A CA 1
ATOM 839 C C . LEU A 1 105 ? -15.330 12.478 22.298 1.00 86.00 105 LEU A C 1
ATOM 841 O O . LEU A 1 105 ? -15.471 11.255 22.3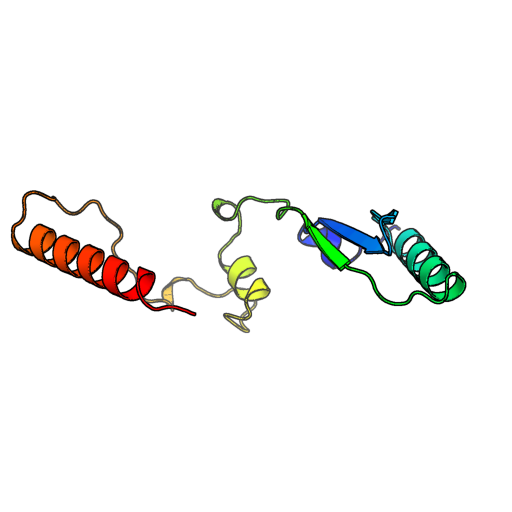36 1.00 86.00 105 LEU A O 1
ATOM 845 N N . MET A 1 106 ? -16.340 13.316 22.550 1.00 83.38 106 MET A N 1
ATOM 846 C CA . MET A 1 106 ? -17.717 12.865 22.771 1.00 83.38 106 MET A CA 1
ATOM 847 C C . MET A 1 106 ? -18.308 12.233 21.509 1.00 83.38 106 MET A C 1
ATOM 849 O O . MET A 1 106 ? -18.855 11.135 21.591 1.00 83.38 106 MET A O 1
ATOM 853 N N . ASN A 1 107 ? -18.134 12.874 20.351 1.00 76.06 107 ASN A N 1
ATOM 854 C CA . ASN A 1 107 ? -18.599 12.342 19.070 1.00 76.06 107 ASN A CA 1
ATOM 855 C C . ASN A 1 107 ? -17.914 11.012 18.737 1.00 76.06 107 ASN A C 1
ATOM 857 O O . ASN A 1 107 ? -18.580 10.063 18.335 1.00 76.06 107 ASN A O 1
ATOM 861 N N . TRP A 1 108 ? -16.607 10.904 18.985 1.00 66.75 108 TRP A N 1
ATOM 862 C CA . TRP A 1 108 ? -15.861 9.655 18.804 1.00 66.75 108 TRP A CA 1
ATOM 863 C C . TRP A 1 108 ? -16.418 8.506 19.651 1.00 66.75 108 TRP A C 1
ATOM 865 O O . TRP A 1 108 ? -16.646 7.414 19.137 1.00 66.75 108 TRP A O 1
ATOM 875 N N . LYS A 1 109 ? -16.707 8.762 20.934 1.00 70.75 109 LYS A N 1
ATOM 876 C CA . LYS A 1 109 ? -17.335 7.771 21.824 1.00 70.75 109 LYS A CA 1
ATOM 877 C C . LYS A 1 109 ? -18.750 7.387 21.396 1.00 70.75 109 LYS A C 1
ATOM 879 O O . LYS A 1 109 ? -19.187 6.284 21.708 1.00 70.75 109 LYS A O 1
ATOM 884 N N . LEU A 1 110 ? -19.480 8.295 20.753 1.00 65.00 110 LEU A N 1
ATOM 885 C CA . LEU A 1 110 ? -20.820 8.022 20.240 1.00 65.00 110 LEU A CA 1
ATOM 886 C C . LEU A 1 110 ? -20.755 7.076 19.033 1.00 65.00 110 LEU A C 1
ATOM 888 O O . LEU A 1 110 ? -21.494 6.097 18.983 1.00 65.00 110 LEU A O 1
ATOM 892 N N . VAL A 1 111 ? -19.829 7.335 18.105 1.00 63.16 111 VAL A N 1
ATOM 893 C CA . VAL A 1 111 ? -19.609 6.508 16.907 1.00 63.16 111 VAL A CA 1
ATOM 894 C C . VAL A 1 111 ? -19.103 5.116 17.288 1.00 63.16 111 VAL A C 1
ATOM 896 O O . VAL A 1 111 ? -19.605 4.125 16.774 1.00 63.16 111 VAL A O 1
ATOM 899 N N . SER A 1 112 ? -18.190 5.011 18.259 1.00 60.09 112 SER A N 1
ATOM 900 C CA . SER A 1 112 ? -17.659 3.717 18.720 1.00 60.09 112 SER A CA 1
ATOM 901 C C . SER A 1 112 ? -18.654 2.870 19.530 1.00 60.09 112 SER A C 1
ATOM 903 O O . SER A 1 112 ? -18.308 1.777 19.969 1.00 60.09 112 SER A O 1
ATOM 905 N N . ARG A 1 113 ? -19.847 3.400 19.828 1.00 59.28 113 ARG A N 1
ATOM 906 C CA . ARG A 1 113 ? -20.916 2.710 20.571 1.00 59.28 113 ARG A CA 1
ATOM 907 C C . ARG A 1 113 ? -22.078 2.272 19.681 1.00 59.28 113 ARG A C 1
ATOM 909 O O . ARG A 1 113 ? -23.003 1.646 20.190 1.00 59.28 113 ARG A O 1
ATOM 916 N N . GLN A 1 114 ? -22.055 2.605 18.394 1.00 48.84 114 GLN A N 1
ATOM 917 C CA . GLN A 1 114 ? -23.037 2.107 17.437 1.00 48.84 114 GLN A CA 1
ATOM 918 C C . GLN A 1 114 ? -22.639 0.668 17.057 1.00 48.84 114 GLN A C 1
ATOM 920 O O . GLN A 1 114 ? -21.508 0.471 16.610 1.00 48.84 114 GLN A O 1
ATOM 925 N N . PRO A 1 115 ? -23.495 -0.346 17.282 1.00 49.88 115 PRO A N 1
ATOM 926 C CA . PRO A 1 115 ? -23.226 -1.696 16.800 1.00 49.88 115 PRO A CA 1
ATOM 927 C C . PRO A 1 115 ? -23.262 -1.708 15.264 1.00 49.88 115 PRO A C 1
ATOM 929 O O . PRO A 1 115 ? -24.133 -1.074 14.669 1.00 49.88 115 PRO A O 1
ATOM 932 N N . HIS A 1 116 ? -22.287 -2.389 14.656 1.00 48.19 116 HIS A N 1
ATOM 933 C CA . HIS A 1 116 ? -22.269 -2.703 13.225 1.00 48.19 116 HIS A CA 1
ATOM 934 C C . HIS A 1 116 ? -23.398 -3.660 12.843 1.00 48.19 116 HIS A C 1
ATOM 936 O O . HIS A 1 116 ? -23.697 -4.560 13.662 1.00 48.19 116 HIS A O 1
#

Sequence (116 aa):
MYKPLALENDGAVLNFMNGGDRYSPRTDPSFREMLRSLVSKNNPKFTVFIETPSKPFNSWTFPKVCELYGLSDDPNPSIDVYPVFQCGCANTKEKKYKEALRKLLMNWKLVSRQPH

Radius of gyration: 22.85 Å; chains: 1; bounding box: 40×56×49 Å

Secondary structure (DSSP, 8-state):
-----TTTTTT-EEEEEETTEEE---SHHHHHHHHHHHHHTT----EEEEE--SS-GGGS-HHHHHHHHT--S-SS--GGGS---------TTSHHHHHHHHHHHHHHHHHTTS--

Organism: NCBI:txid588596